Protein AF-A0AAD4AIC6-F1 (afdb_monomer_lite)

Sequence (116 aa):
MHFKKHIATTAAKQVLGRQLGDGAKLIVGHLNNNSVDKVIAKSASDHSTLVVIDDAMISVSLAAIGFEQTANLMLLIQEASSAAYNQSVLKLTTDSALITIQVMADFNRVVAIEKI

Organism: NCBI:txid43655

Foldseek 3Di:
DVLLVVLVVLVVCVVVVHDFDPPDKDWLDFAAPQQLCQQVVQDPNQWGRTETEDSVQSVQCCVAQNSVCSSCVSVQRHQFPDWDDDNFWIWTHGPFWIWIWGTDNPHIYGDDIHTD

Secondary structure (DSSP, 8-state):
-HHHHHHHHHHHHHHTTPPPPSS-EEEEEE--HHHHHHHHTTS-TT---EEEEEHHHHHHHHHHHHHHHHHTHHHHHHT-SEEEE-SSEEEEE-SSEEEEEE--SS-EEEEEEEE-

Structure (mmCIF, N/CA/C/O backbone):
data_AF-A0AAD4AIC6-F1
#
_entry.id   AF-A0AAD4AIC6-F1
#
loop_
_atom_site.group_PDB
_atom_site.id
_atom_site.type_symbol
_atom_site.label_atom_id
_atom_site.label_alt_id
_atom_site.label_comp_id
_atom_site.label_asym_id
_atom_site.label_entity_id
_atom_site.label_seq_id
_atom_site.pdbx_PDB_ins_code
_atom_site.Cartn_x
_atom_site.Cartn_y
_atom_site.Cartn_z
_atom_site.occupancy
_atom_site.B_iso_or_equiv
_atom_site.auth_seq_id
_atom_site.auth_comp_id
_atom_site.auth_asym_id
_atom_site.auth_atom_id
_atom_site.pdbx_PDB_model_num
ATOM 1 N N . MET A 1 1 ? -12.272 10.329 -1.543 1.00 58.34 1 MET A N 1
ATOM 2 C CA . MET A 1 1 ? -13.384 10.169 -0.571 1.00 58.34 1 MET A CA 1
ATOM 3 C C . MET A 1 1 ? -13.748 8.699 -0.290 1.00 58.34 1 MET A C 1
ATOM 5 O O . MET A 1 1 ? -14.064 8.389 0.851 1.00 58.34 1 MET A O 1
ATOM 9 N N . HIS A 1 2 ? -13.656 7.779 -1.267 1.00 78.81 2 HIS A N 1
ATOM 10 C CA . HIS A 1 2 ? -14.004 6.356 -1.075 1.00 78.81 2 HIS A CA 1
ATOM 11 C C . HIS A 1 2 ? -13.011 5.552 -0.213 1.00 78.81 2 HIS A C 1
ATOM 13 O O . HIS A 1 2 ? -13.451 4.791 0.642 1.00 78.81 2 HIS A O 1
ATOM 19 N N . PHE A 1 3 ? -11.697 5.771 -0.363 1.00 85.25 3 PHE A N 1
ATOM 20 C CA . PHE A 1 3 ? -10.673 5.019 0.380 1.00 85.25 3 PHE A CA 1
ATOM 21 C C . PHE A 1 3 ? -10.774 5.221 1.902 1.00 85.25 3 PHE A C 1
ATOM 23 O O . PHE A 1 3 ? -11.035 4.269 2.628 1.00 85.25 3 PHE A O 1
ATOM 30 N N . LYS A 1 4 ? -10.705 6.469 2.397 1.00 87.94 4 LYS A N 1
ATOM 31 C CA . LYS A 1 4 ? -10.820 6.779 3.840 1.00 87.94 4 LYS A CA 1
ATOM 32 C C . LYS A 1 4 ? -12.127 6.261 4.465 1.00 87.94 4 LYS A C 1
ATOM 34 O O . LYS A 1 4 ? -12.111 5.766 5.588 1.00 87.94 4 LYS A O 1
ATOM 39 N N . LYS A 1 5 ? -13.249 6.306 3.730 1.00 88.62 5 LYS A N 1
ATOM 40 C CA . LYS A 1 5 ? -14.530 5.716 4.167 1.00 88.62 5 LYS A CA 1
ATOM 41 C C . LYS A 1 5 ? -14.423 4.198 4.351 1.00 88.62 5 LYS A C 1
ATOM 43 O O . LYS A 1 5 ? -14.974 3.653 5.310 1.00 88.62 5 LYS A O 1
ATOM 48 N N . HIS A 1 6 ? -13.715 3.517 3.454 1.00 89.06 6 HIS A N 1
ATOM 49 C CA . HIS A 1 6 ? -13.485 2.079 3.554 1.00 89.06 6 HIS A CA 1
ATOM 50 C C . HIS A 1 6 ? -12.566 1.720 4.724 1.00 89.06 6 HIS A C 1
ATOM 52 O O . HIS A 1 6 ? -12.876 0.799 5.478 1.00 89.06 6 HIS A O 1
ATOM 58 N N . ILE A 1 7 ? -11.507 2.505 4.950 1.00 90.06 7 ILE A N 1
ATOM 59 C CA . ILE A 1 7 ? -10.639 2.354 6.128 1.00 90.06 7 ILE A CA 1
ATOM 60 C C . ILE A 1 7 ? -11.454 2.504 7.418 1.00 90.06 7 ILE A C 1
ATOM 62 O O . ILE A 1 7 ? -11.371 1.651 8.297 1.00 90.06 7 ILE A O 1
ATOM 66 N N . ALA A 1 8 ? -12.312 3.526 7.512 1.00 90.31 8 ALA A N 1
ATOM 67 C CA . ALA A 1 8 ? -13.184 3.726 8.673 1.00 90.31 8 ALA A CA 1
ATOM 68 C C . ALA A 1 8 ? -14.152 2.553 8.890 1.00 90.31 8 ALA A C 1
ATOM 70 O O . ALA A 1 8 ? -14.352 2.102 10.016 1.00 90.31 8 ALA A O 1
ATOM 71 N N . THR A 1 9 ? -14.714 2.016 7.806 1.00 89.50 9 THR A N 1
ATOM 72 C CA . THR A 1 9 ? -15.600 0.845 7.862 1.00 89.50 9 THR A CA 1
ATOM 73 C C . THR A 1 9 ? -14.851 -0.399 8.346 1.00 89.50 9 THR A C 1
ATOM 75 O O . THR A 1 9 ? -15.372 -1.149 9.170 1.00 89.50 9 THR A O 1
ATOM 78 N N . THR A 1 10 ? -13.626 -0.607 7.866 1.00 87.88 10 THR A N 1
ATOM 79 C CA . THR A 1 10 ? -12.764 -1.734 8.251 1.00 87.88 10 THR A CA 1
ATOM 80 C C . THR A 1 10 ? -12.358 -1.638 9.718 1.00 87.88 10 THR A C 1
ATOM 82 O O . THR A 1 10 ? -12.535 -2.600 10.463 1.00 87.88 10 THR A O 1
ATOM 85 N N . ALA A 1 11 ? -11.939 -0.453 10.170 1.00 88.00 11 ALA A N 1
ATOM 86 C CA . ALA A 1 11 ? -11.626 -0.191 11.572 1.00 88.00 11 ALA A CA 1
ATOM 87 C C . ALA A 1 11 ? -12.830 -0.471 12.487 1.00 88.00 11 ALA A C 1
ATOM 89 O O . ALA A 1 11 ? -12.699 -1.165 13.495 1.00 88.00 11 ALA A O 1
ATOM 90 N N . ALA A 1 12 ? -14.025 -0.005 12.108 1.00 88.50 12 ALA A N 1
ATOM 91 C CA . ALA A 1 12 ? -15.247 -0.270 12.864 1.00 88.50 12 ALA A CA 1
ATOM 92 C C . ALA A 1 12 ? -15.579 -1.771 12.925 1.00 88.50 12 ALA A C 1
ATOM 94 O O . ALA A 1 12 ? -15.922 -2.281 13.990 1.00 88.50 12 ALA A O 1
ATOM 95 N N . LYS A 1 13 ? -15.458 -2.500 11.807 1.00 87.69 13 LYS A N 1
ATOM 96 C CA . LYS A 1 13 ? -15.676 -3.957 11.782 1.00 87.69 13 LYS A CA 1
ATOM 97 C C . LYS A 1 13 ? -14.688 -4.695 12.686 1.00 87.69 13 LYS A C 1
ATOM 99 O O . LYS A 1 13 ? -15.121 -5.566 13.434 1.00 87.69 13 LYS A O 1
ATOM 104 N N . GLN A 1 14 ? -13.413 -4.312 12.655 1.00 85.06 14 GLN A N 1
ATOM 105 C CA . GLN A 1 14 ? -12.357 -4.906 13.475 1.00 85.06 14 GLN A CA 1
ATOM 106 C C . GLN A 1 14 ? -12.624 -4.720 14.975 1.00 85.06 14 GLN A C 1
ATOM 108 O O . GLN A 1 14 ? -12.561 -5.689 15.725 1.00 85.06 14 GLN A O 1
ATOM 113 N N . VAL A 1 15 ? -13.005 -3.512 15.406 1.00 85.31 15 VAL A N 1
ATOM 114 C CA . VAL A 1 15 ? -13.369 -3.236 16.812 1.00 85.31 15 VAL A CA 1
ATOM 115 C C . VAL A 1 15 ? -14.605 -4.029 17.246 1.00 85.31 15 VAL A C 1
ATOM 117 O O . VAL A 1 15 ? -14.684 -4.490 18.380 1.00 85.31 15 VAL A O 1
ATOM 120 N N . LEU A 1 16 ? -15.566 -4.218 16.341 1.00 88.88 16 LEU A N 1
ATOM 121 C CA . LEU A 1 16 ? -16.800 -4.960 16.609 1.00 88.88 16 LEU A CA 1
ATOM 122 C C . LEU A 1 16 ? -16.652 -6.485 16.449 1.00 88.88 16 LEU A C 1
ATOM 124 O O . LEU A 1 16 ? -17.661 -7.185 16.533 1.00 88.88 16 LEU A O 1
ATOM 128 N N . GLY A 1 17 ? -15.449 -7.002 16.164 1.00 83.56 17 GLY A N 1
ATOM 129 C CA . GLY A 1 17 ? -15.217 -8.432 15.920 1.00 83.56 17 GLY A CA 1
ATOM 130 C C . GLY A 1 17 ? -16.002 -8.991 14.726 1.00 83.56 17 GLY A C 1
ATOM 131 O O . GLY A 1 17 ? -16.333 -10.174 14.694 1.00 83.56 17 GLY A O 1
ATOM 132 N N . ARG A 1 18 ? -16.366 -8.137 13.762 1.00 83.00 18 ARG A N 1
ATOM 133 C CA . ARG A 1 18 ? -17.160 -8.520 12.588 1.00 83.00 18 ARG A CA 1
ATOM 134 C C . ARG A 1 18 ? -16.264 -9.024 11.469 1.00 83.00 18 ARG A C 1
ATOM 136 O O . ARG A 1 18 ? -15.139 -8.561 11.301 1.00 83.00 18 ARG A O 1
ATOM 143 N N . GLN A 1 19 ? -16.817 -9.913 10.649 1.00 75.75 19 GLN A N 1
ATOM 144 C CA . GLN A 1 19 ? -16.124 -10.447 9.485 1.00 75.75 19 GLN A CA 1
ATOM 145 C C . GLN A 1 19 ? -15.711 -9.316 8.529 1.00 75.75 19 GLN A C 1
ATOM 147 O O . GLN A 1 19 ? -16.520 -8.467 8.129 1.00 75.75 19 GLN A O 1
ATOM 152 N N . LEU A 1 20 ? -14.425 -9.304 8.190 1.00 74.06 20 LEU A N 1
ATOM 153 C CA . LEU A 1 20 ? -13.869 -8.459 7.141 1.00 74.06 20 LEU A CA 1
ATOM 154 C C . LEU A 1 20 ? -14.251 -9.055 5.784 1.00 74.06 20 LEU A C 1
ATOM 156 O O . LEU A 1 20 ? -14.414 -10.268 5.668 1.00 74.06 20 LEU A O 1
ATOM 160 N N . GLY A 1 21 ? -14.478 -8.204 4.782 1.00 66.06 21 GLY A N 1
ATOM 161 C CA . GLY A 1 21 ? -14.803 -8.706 3.450 1.00 66.06 21 GLY A CA 1
ATOM 162 C C . GLY A 1 21 ? -13.605 -9.475 2.909 1.00 66.06 21 GLY A C 1
ATOM 163 O O . GLY A 1 21 ? -12.491 -8.963 2.945 1.00 66.06 21 GLY A O 1
ATOM 164 N N . ASP A 1 22 ? -13.822 -10.696 2.431 1.00 58.72 22 ASP A N 1
ATOM 165 C CA . ASP A 1 22 ? -12.742 -11.474 1.837 1.00 58.72 22 ASP A CA 1
ATOM 166 C C . ASP A 1 22 ? -12.624 -11.091 0.354 1.00 58.72 22 ASP A C 1
ATOM 168 O O . ASP A 1 22 ? -13.575 -11.237 -0.416 1.00 58.72 22 ASP A O 1
ATOM 172 N N . GLY A 1 23 ? -11.484 -10.519 -0.038 1.00 63.75 23 GLY A N 1
ATOM 173 C CA . GLY A 1 23 ? -11.137 -10.308 -1.448 1.00 63.75 23 GLY A CA 1
ATOM 174 C C . GLY A 1 23 ? -11.419 -8.935 -2.075 1.00 63.75 23 GLY A C 1
ATOM 175 O O . GLY A 1 23 ? -11.162 -8.771 -3.269 1.00 63.75 23 GLY A O 1
ATOM 176 N N . ALA A 1 24 ? -11.887 -7.926 -1.332 1.00 72.19 24 ALA A N 1
ATOM 177 C CA . ALA A 1 24 ? -11.969 -6.568 -1.881 1.00 72.19 24 ALA A CA 1
ATOM 178 C C . ALA A 1 24 ? -10.558 -5.973 -2.061 1.00 72.19 24 ALA A C 1
ATOM 180 O O . ALA A 1 24 ? -9.857 -5.723 -1.081 1.00 72.19 24 ALA A O 1
ATOM 181 N N . LYS A 1 25 ? -10.150 -5.736 -3.316 1.00 83.69 25 LYS A N 1
ATOM 182 C CA . LYS A 1 25 ? -8.950 -4.954 -3.658 1.00 83.69 25 LYS A CA 1
ATOM 183 C C . LYS A 1 25 ? -9.332 -3.479 -3.726 1.00 83.69 25 LYS A C 1
ATOM 185 O O . LYS A 1 25 ? -10.160 -3.092 -4.554 1.00 83.69 25 LYS A O 1
ATOM 190 N N . LEU A 1 26 ? -8.718 -2.643 -2.900 1.00 90.56 26 LEU A N 1
ATOM 191 C CA . LEU A 1 26 ? -8.913 -1.197 -2.953 1.00 90.56 26 LEU A CA 1
ATOM 192 C C . LEU A 1 26 ? -7.730 -0.539 -3.623 1.00 90.56 26 LEU A C 1
ATOM 194 O O . LEU A 1 26 ? -6.583 -0.799 -3.269 1.00 90.56 26 LEU A O 1
ATOM 198 N N . ILE A 1 27 ? -8.025 0.373 -4.538 1.00 90.81 27 ILE A N 1
ATOM 199 C CA . ILE A 1 27 ? -7.009 1.225 -5.138 1.00 90.81 27 ILE A CA 1
ATOM 200 C C . ILE A 1 27 ? -6.502 2.188 -4.065 1.00 90.81 27 ILE A C 1
ATOM 202 O O . ILE A 1 27 ? -7.273 2.974 -3.508 1.00 90.81 27 ILE A O 1
ATOM 206 N N . VAL A 1 28 ? -5.201 2.110 -3.793 1.00 91.50 28 VAL A N 1
ATOM 207 C CA . VAL A 1 28 ? -4.488 3.048 -2.922 1.00 91.50 28 VAL A CA 1
ATOM 208 C C . VAL A 1 28 ? -4.049 4.260 -3.735 1.00 91.50 28 VAL A C 1
ATOM 210 O O . VAL A 1 28 ? -4.244 5.393 -3.311 1.00 91.50 28 VAL A O 1
ATOM 213 N N . GLY A 1 29 ? -3.480 4.023 -4.917 1.00 91.56 29 GLY A N 1
ATOM 214 C CA . GLY A 1 29 ? -2.942 5.063 -5.786 1.00 91.56 29 GLY A CA 1
ATOM 215 C C . GLY A 1 29 ? -1.950 4.483 -6.785 1.00 91.56 29 GLY A C 1
ATOM 216 O O . GLY A 1 29 ? -2.078 3.328 -7.182 1.00 91.56 29 GLY A O 1
ATOM 217 N N . HIS A 1 30 ? -0.955 5.277 -7.167 1.00 93.38 30 HIS A N 1
ATOM 218 C CA . HIS A 1 30 ? 0.144 4.845 -8.030 1.00 93.38 30 HIS A CA 1
ATOM 219 C C . HIS A 1 30 ? 1.466 4.814 -7.255 1.00 93.38 30 HIS A C 1
ATOM 221 O O . HIS A 1 30 ? 1.595 5.461 -6.214 1.00 93.38 30 HIS A O 1
ATOM 227 N N . LEU A 1 31 ? 2.453 4.082 -7.771 1.00 93.44 31 LEU A N 1
ATOM 228 C CA . LEU A 1 31 ? 3.854 4.228 -7.379 1.00 93.44 31 LEU A CA 1
ATOM 229 C C . LEU A 1 31 ? 4.363 5.638 -7.723 1.00 93.44 31 LEU A C 1
ATOM 231 O O . LEU A 1 31 ? 3.891 6.255 -8.678 1.00 93.44 31 LEU A O 1
ATOM 235 N N . ASN A 1 32 ? 5.335 6.146 -6.963 1.00 92.56 32 ASN A N 1
ATOM 236 C CA . ASN A 1 32 ? 6.045 7.371 -7.340 1.00 92.56 32 ASN A CA 1
ATOM 237 C C . ASN A 1 32 ? 7.088 7.105 -8.439 1.00 92.56 32 ASN A C 1
ATOM 239 O O . ASN A 1 32 ? 7.500 5.963 -8.654 1.00 92.56 32 ASN A O 1
ATOM 243 N N . ASN A 1 33 ? 7.549 8.163 -9.113 1.00 91.69 33 ASN A N 1
ATOM 244 C CA . ASN A 1 33 ? 8.456 8.046 -10.263 1.00 91.69 33 ASN A CA 1
ATOM 245 C C . ASN A 1 33 ? 9.743 7.277 -9.928 1.00 91.69 33 ASN A C 1
ATOM 247 O O . ASN A 1 33 ? 10.102 6.349 -10.639 1.00 91.69 33 ASN A O 1
ATOM 251 N N . ASN A 1 34 ? 10.377 7.578 -8.790 1.00 92.69 34 ASN A N 1
ATOM 252 C CA . ASN A 1 34 ? 11.590 6.882 -8.343 1.00 92.69 34 ASN A CA 1
ATOM 253 C C . ASN A 1 34 ? 11.369 5.365 -8.189 1.00 92.69 34 ASN A C 1
ATOM 255 O O . ASN A 1 34 ? 12.235 4.556 -8.516 1.00 92.69 34 ASN A O 1
ATOM 259 N N . SER A 1 35 ? 10.201 4.962 -7.693 1.00 93.56 35 SER A N 1
ATOM 260 C CA . SER A 1 35 ? 9.839 3.550 -7.577 1.00 93.56 35 SER A CA 1
ATOM 261 C C . SER A 1 35 ? 9.621 2.905 -8.940 1.00 93.56 35 SER A C 1
ATOM 263 O O . SER A 1 35 ? 10.109 1.799 -9.171 1.00 93.56 35 SER A O 1
ATOM 265 N N . VAL A 1 36 ? 8.925 3.601 -9.842 1.00 92.12 36 VAL A N 1
ATOM 266 C CA . VAL A 1 36 ? 8.683 3.145 -11.218 1.00 92.12 36 VAL A CA 1
ATOM 267 C C . VAL A 1 36 ? 10.005 2.941 -11.956 1.00 92.12 36 VAL A C 1
ATOM 269 O O . VAL A 1 36 ? 10.224 1.865 -12.510 1.00 92.12 36 VAL A O 1
ATOM 272 N N . ASP A 1 37 ? 10.926 3.901 -11.873 1.00 91.31 37 ASP A N 1
ATOM 273 C CA . ASP A 1 37 ? 12.242 3.821 -12.514 1.00 91.31 37 ASP A CA 1
ATOM 274 C C . ASP A 1 37 ? 13.031 2.598 -12.032 1.00 91.31 37 ASP A C 1
ATOM 276 O O . ASP A 1 37 ? 13.639 1.880 -12.828 1.00 91.31 37 ASP A O 1
ATOM 280 N N . LYS A 1 38 ? 12.983 2.299 -10.727 1.00 91.19 38 LYS A N 1
ATOM 281 C CA . LYS A 1 38 ? 13.652 1.116 -10.160 1.00 91.19 38 LYS A CA 1
ATOM 282 C C . LYS A 1 38 ? 13.038 -0.194 -10.628 1.00 91.19 38 LYS A C 1
ATOM 284 O O . LYS A 1 38 ? 13.778 -1.164 -10.805 1.00 91.19 38 LYS A O 1
ATOM 289 N N . VAL A 1 39 ? 11.717 -0.234 -10.796 1.00 90.38 39 VAL A N 1
ATOM 290 C CA . VAL A 1 39 ? 11.015 -1.406 -11.327 1.00 90.38 39 V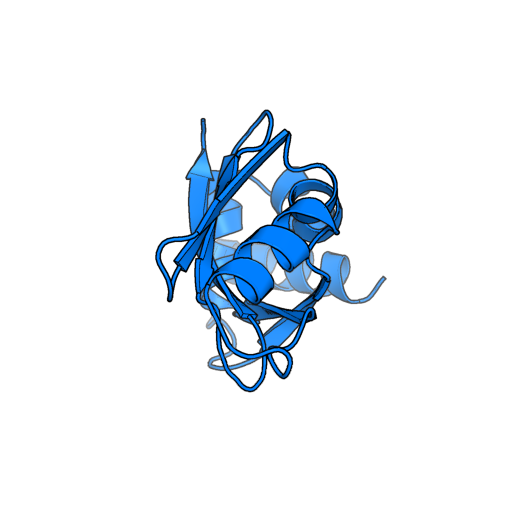AL A CA 1
ATOM 291 C C . VAL A 1 39 ? 11.398 -1.606 -12.791 1.00 90.38 39 VAL A C 1
ATOM 293 O O . VAL A 1 39 ? 11.946 -2.656 -13.128 1.00 90.38 39 VAL A O 1
ATOM 296 N N . ILE A 1 40 ? 11.236 -0.588 -13.639 1.00 89.56 40 ILE A N 1
ATOM 297 C CA . ILE A 1 40 ? 11.520 -0.671 -15.082 1.00 89.56 40 ILE A CA 1
ATOM 298 C C . ILE A 1 40 ? 13.004 -0.960 -15.358 1.00 89.56 40 ILE A C 1
ATOM 300 O O . ILE A 1 40 ? 13.325 -1.716 -16.268 1.00 89.56 40 ILE A O 1
ATOM 304 N N . ALA A 1 41 ? 13.932 -0.450 -14.543 1.00 87.38 41 ALA A N 1
ATOM 305 C CA . ALA A 1 41 ? 15.359 -0.747 -14.698 1.00 87.38 41 ALA A CA 1
ATOM 306 C C . ALA A 1 41 ? 15.715 -2.238 -14.513 1.00 87.38 41 ALA A C 1
ATOM 308 O O . ALA A 1 41 ? 16.809 -2.660 -14.889 1.00 87.38 41 ALA A O 1
ATOM 309 N N . LYS A 1 42 ? 14.834 -3.038 -13.896 1.00 84.94 42 LYS A N 1
ATOM 310 C CA . LYS A 1 42 ? 15.079 -4.454 -13.572 1.00 84.94 42 LYS A CA 1
ATOM 311 C C . LYS A 1 42 ? 13.990 -5.406 -14.076 1.00 84.94 42 LYS A C 1
ATOM 313 O O . LYS A 1 42 ? 14.075 -6.599 -13.792 1.00 84.94 42 LYS A O 1
ATOM 318 N N . SER A 1 43 ? 12.964 -4.902 -14.755 1.00 77.50 43 SER A N 1
ATOM 319 C CA . SER A 1 43 ? 11.821 -5.690 -15.229 1.00 77.50 43 SER A CA 1
ATOM 320 C C . SER A 1 43 ? 11.234 -5.103 -16.516 1.00 77.50 43 SER A C 1
ATOM 322 O O . SER A 1 43 ? 11.687 -4.060 -16.981 1.00 77.50 43 SER A O 1
ATOM 324 N N . ALA A 1 44 ? 10.290 -5.804 -17.145 1.00 69.12 44 ALA A N 1
ATOM 325 C CA . ALA A 1 44 ? 9.715 -5.374 -18.416 1.00 69.12 44 ALA A CA 1
ATOM 326 C C . ALA A 1 44 ? 8.899 -4.073 -18.265 1.00 69.12 44 ALA A C 1
ATOM 328 O O . ALA A 1 44 ? 8.387 -3.746 -17.197 1.00 69.12 44 ALA A O 1
ATOM 329 N N . SER A 1 45 ? 8.803 -3.292 -19.342 1.00 67.56 45 SER A N 1
ATOM 330 C CA . SER A 1 45 ? 8.172 -1.962 -19.331 1.00 67.56 45 SER A CA 1
ATOM 331 C C . SER A 1 45 ? 6.644 -1.986 -19.176 1.00 67.56 45 SER A C 1
ATOM 333 O O . SER A 1 45 ? 6.024 -0.928 -19.146 1.00 67.56 45 SER A O 1
ATOM 335 N N . ASP A 1 46 ? 6.033 -3.167 -19.119 1.00 72.50 46 ASP A N 1
ATOM 336 C CA . ASP A 1 46 ? 4.586 -3.395 -19.102 1.00 72.50 46 ASP A CA 1
ATOM 337 C C . ASP A 1 46 ? 3.992 -3.532 -17.690 1.00 72.50 46 ASP A C 1
ATOM 339 O O . ASP A 1 46 ? 2.784 -3.725 -17.546 1.00 72.50 46 ASP A O 1
ATOM 343 N N . HIS A 1 47 ? 4.801 -3.387 -16.636 1.00 80.81 47 HIS A N 1
ATOM 344 C CA . HIS A 1 47 ? 4.298 -3.424 -15.266 1.00 80.81 47 HIS A CA 1
ATOM 345 C C . HIS A 1 47 ? 3.374 -2.243 -14.944 1.00 80.81 47 HIS A C 1
ATOM 347 O O . HIS A 1 47 ? 3.671 -1.074 -15.199 1.00 80.81 47 HIS A O 1
ATOM 353 N N . SER A 1 48 ? 2.252 -2.564 -14.304 1.00 85.62 48 SER A N 1
ATOM 354 C CA . SER A 1 48 ? 1.302 -1.587 -13.783 1.00 85.62 48 SER A CA 1
ATOM 355 C C . SER A 1 48 ? 1.961 -0.661 -12.762 1.00 85.62 48 SER A C 1
ATOM 357 O O . SER A 1 48 ? 2.774 -1.093 -11.948 1.00 85.62 48 SER A O 1
ATOM 359 N N . THR A 1 49 ? 1.583 0.618 -12.751 1.00 90.56 49 THR A N 1
ATOM 360 C CA . THR A 1 49 ? 1.980 1.558 -11.687 1.00 90.56 49 THR A CA 1
ATOM 361 C C . THR A 1 49 ? 0.947 1.627 -10.567 1.00 90.56 49 THR A C 1
ATOM 363 O O . THR A 1 49 ? 1.235 2.190 -9.513 1.00 90.56 49 THR A O 1
ATOM 366 N N . LEU A 1 50 ? -0.247 1.058 -10.771 1.00 93.88 50 LEU A N 1
ATOM 367 C CA . LEU A 1 50 ? -1.320 1.044 -9.781 1.00 93.88 50 LEU A CA 1
ATOM 368 C C . LEU A 1 50 ? -0.939 0.172 -8.588 1.00 93.88 50 LEU A C 1
ATOM 370 O O . LEU A 1 50 ? -0.392 -0.921 -8.742 1.00 93.88 50 LEU A O 1
ATOM 374 N N . VAL A 1 51 ? -1.277 0.660 -7.399 1.00 95.50 51 VAL A N 1
ATOM 375 C CA . VAL A 1 51 ? -1.104 -0.036 -6.129 1.00 95.50 51 VAL A CA 1
ATOM 376 C C . VAL A 1 51 ? -2.467 -0.285 -5.501 1.00 95.50 51 VAL A C 1
ATOM 378 O O . VAL A 1 51 ? -3.280 0.635 -5.354 1.00 95.50 51 VAL A O 1
ATOM 381 N N . VAL A 1 52 ? -2.694 -1.529 -5.093 1.00 95.31 52 VAL A N 1
ATOM 382 C CA . VAL A 1 52 ? -3.885 -1.965 -4.370 1.00 95.31 52 VAL A CA 1
ATOM 383 C C . VAL A 1 52 ? -3.539 -2.504 -2.985 1.00 95.31 52 VAL A C 1
ATOM 385 O O . VAL A 1 52 ? -2.420 -2.952 -2.725 1.00 95.31 52 VAL A O 1
ATOM 388 N N . ILE A 1 53 ? -4.524 -2.474 -2.094 1.00 95.06 53 ILE A N 1
ATOM 389 C CA . ILE A 1 53 ? -4.467 -3.076 -0.763 1.00 95.06 53 ILE A CA 1
ATOM 390 C C . ILE A 1 53 ? -5.740 -3.882 -0.514 1.00 95.06 53 ILE A C 1
ATOM 392 O O . ILE A 1 53 ? -6.830 -3.468 -0.913 1.00 95.06 53 ILE A O 1
ATOM 396 N N . ASP A 1 54 ? -5.594 -5.022 0.148 1.00 92.00 54 ASP A N 1
ATOM 397 C CA . ASP A 1 54 ? -6.720 -5.876 0.522 1.00 92.00 54 ASP A CA 1
ATOM 398 C C . ASP A 1 54 ? -7.234 -5.528 1.923 1.00 92.00 54 ASP A C 1
ATOM 400 O O . ASP A 1 54 ? -6.466 -5.068 2.770 1.00 92.00 54 ASP A O 1
ATOM 404 N N . ASP A 1 55 ? -8.500 -5.833 2.210 1.00 88.94 55 ASP A N 1
ATOM 405 C CA . ASP A 1 55 ? -9.118 -5.617 3.532 1.00 88.94 55 ASP A CA 1
ATOM 406 C C . ASP A 1 55 ? -8.308 -6.228 4.689 1.00 88.94 55 ASP A C 1
ATOM 408 O O . ASP A 1 55 ? -8.113 -5.584 5.721 1.00 88.94 55 ASP A O 1
ATOM 412 N N . ALA A 1 56 ? -7.777 -7.442 4.510 1.00 89.56 56 ALA A N 1
ATOM 413 C CA . ALA A 1 56 ? -6.925 -8.081 5.514 1.00 89.56 56 ALA A CA 1
ATOM 414 C C . ALA A 1 56 ? -5.654 -7.258 5.792 1.00 89.56 56 ALA A C 1
ATOM 416 O O . ALA A 1 56 ? -5.289 -7.034 6.948 1.00 89.56 56 ALA A O 1
ATOM 417 N N . MET A 1 57 ? -5.016 -6.745 4.737 1.00 93.62 57 MET A N 1
ATOM 418 C CA . MET A 1 57 ? -3.833 -5.897 4.860 1.00 93.62 57 MET A CA 1
ATOM 419 C C . MET A 1 57 ? -4.192 -4.532 5.457 1.00 93.62 57 MET A C 1
ATOM 421 O O . MET A 1 57 ? -3.408 -4.005 6.233 1.00 93.62 57 MET A O 1
ATOM 425 N N . ILE A 1 58 ? -5.383 -3.975 5.199 1.00 93.38 58 ILE A N 1
ATOM 426 C CA . ILE A 1 58 ? -5.849 -2.759 5.889 1.00 93.38 58 ILE A CA 1
ATOM 427 C C . ILE A 1 58 ? -5.908 -2.977 7.395 1.00 93.38 58 ILE A C 1
ATOM 429 O O . ILE A 1 58 ? -5.438 -2.122 8.140 1.00 93.38 58 ILE A O 1
ATOM 433 N N . SER A 1 59 ? -6.465 -4.094 7.860 1.00 91.00 59 SER A N 1
ATOM 434 C CA . SER A 1 59 ? -6.533 -4.375 9.298 1.00 91.00 59 SER A CA 1
ATOM 435 C C . SER A 1 59 ? -5.158 -4.507 9.944 1.00 91.00 59 SER A C 1
ATOM 437 O O . SER A 1 59 ? -4.955 -4.028 11.061 1.00 91.00 59 SER A O 1
ATOM 439 N N . VAL A 1 60 ? -4.196 -5.092 9.232 1.00 93.31 60 VAL A N 1
ATOM 440 C CA . VAL A 1 60 ? -2.800 -5.130 9.682 1.00 93.31 60 VAL A CA 1
ATOM 441 C C . VAL A 1 60 ? -2.189 -3.725 9.686 1.00 93.31 60 VAL A C 1
ATOM 443 O O . VAL A 1 60 ? -1.576 -3.343 10.678 1.00 93.31 60 VAL A O 1
ATOM 446 N N . SER A 1 61 ? -2.407 -2.917 8.647 1.00 94.88 61 SER A N 1
ATOM 447 C CA . SER A 1 61 ? -1.943 -1.523 8.585 1.00 94.88 61 SER A CA 1
ATOM 448 C C . SER A 1 61 ? -2.515 -0.681 9.726 1.00 94.88 61 SER A C 1
ATOM 450 O O . SER A 1 61 ? -1.782 0.052 10.385 1.00 94.88 61 SER A O 1
ATOM 452 N N . LEU A 1 62 ? -3.807 -0.840 10.028 1.00 94.81 62 LEU A N 1
ATOM 453 C CA . LEU A 1 62 ? -4.462 -0.172 11.151 1.00 94.81 62 LEU A CA 1
ATOM 454 C C . LEU A 1 62 ? -3.791 -0.519 12.482 1.00 94.81 62 LEU A C 1
ATOM 456 O O . LEU A 1 62 ? -3.619 0.369 13.316 1.00 94.81 62 LEU A O 1
ATOM 460 N N . ALA A 1 63 ? -3.392 -1.778 12.669 1.00 93.75 63 ALA A N 1
ATOM 461 C CA . ALA A 1 63 ? -2.677 -2.217 13.862 1.00 93.75 63 ALA A CA 1
ATOM 462 C C . ALA A 1 63 ? -1.217 -1.727 13.898 1.00 93.75 63 ALA A C 1
ATOM 464 O O . ALA A 1 63 ? -0.715 -1.399 14.970 1.00 93.75 63 ALA A O 1
ATOM 465 N N . ALA A 1 64 ? -0.543 -1.657 12.746 1.00 95.44 64 ALA A N 1
ATOM 466 C CA . ALA A 1 64 ? 0.874 -1.308 12.656 1.00 95.44 64 ALA A CA 1
ATOM 467 C C . ALA A 1 64 ? 1.128 0.207 12.737 1.00 95.44 64 ALA A C 1
ATOM 469 O O . ALA A 1 64 ? 1.957 0.665 13.523 1.00 95.44 64 ALA A O 1
ATOM 470 N N . ILE A 1 65 ? 0.414 0.991 11.925 1.00 95.50 65 ILE A N 1
ATOM 471 C CA . ILE A 1 65 ? 0.680 2.424 11.707 1.00 95.50 65 ILE A CA 1
ATOM 472 C C . ILE A 1 65 ? -0.489 3.328 12.127 1.00 95.50 65 ILE A C 1
ATOM 474 O O . ILE A 1 65 ? -0.385 4.554 12.094 1.00 95.50 65 ILE A O 1
ATOM 478 N N . GLY A 1 66 ? -1.601 2.742 12.578 1.00 94.81 66 GLY A N 1
ATOM 479 C CA . GLY A 1 66 ? -2.769 3.480 13.050 1.00 94.81 66 GLY A CA 1
ATOM 480 C C . GLY A 1 66 ? -3.658 4.019 11.927 1.00 94.81 66 GLY A C 1
ATOM 481 O O . GLY A 1 66 ? -3.345 3.943 10.735 1.00 94.81 66 GLY A O 1
ATOM 482 N N . PHE A 1 67 ? -4.807 4.573 12.323 1.00 93.88 67 PHE A N 1
ATOM 483 C CA . PHE A 1 67 ? -5.856 5.004 11.396 1.00 93.88 67 PHE A CA 1
ATOM 484 C C . PHE A 1 67 ? -5.412 6.116 10.444 1.00 93.88 67 PHE A C 1
ATOM 486 O O . PHE A 1 67 ? -5.583 5.968 9.239 1.00 93.88 67 PHE A O 1
ATOM 493 N N . GLU A 1 68 ? -4.842 7.213 10.953 1.00 93.31 68 GLU A N 1
ATOM 494 C CA . GLU A 1 68 ? -4.509 8.363 10.101 1.00 93.31 68 GLU A CA 1
ATOM 495 C C . GLU A 1 68 ? -3.430 8.020 9.071 1.00 93.31 68 GLU A C 1
ATOM 497 O O . GLU A 1 68 ? -3.578 8.357 7.899 1.00 93.31 68 GLU A O 1
ATOM 502 N N . GLN A 1 69 ? -2.390 7.275 9.459 1.00 94.62 69 GLN A N 1
ATOM 503 C CA . GLN A 1 69 ? -1.359 6.857 8.506 1.00 94.62 69 GLN A CA 1
ATOM 504 C C . GLN A 1 69 ? -1.910 5.851 7.487 1.00 94.62 69 GLN A C 1
ATOM 506 O O . GLN A 1 69 ? -1.655 5.991 6.294 1.00 94.62 69 GLN A O 1
ATOM 511 N N . THR A 1 70 ? -2.746 4.898 7.917 1.00 95.25 70 THR A N 1
ATOM 512 C CA . THR A 1 70 ? -3.417 3.964 6.993 1.00 95.25 70 THR A CA 1
ATOM 513 C C . THR A 1 70 ? -4.343 4.700 6.019 1.00 95.25 70 THR A C 1
ATOM 515 O O . THR A 1 70 ? -4.370 4.393 4.829 1.00 95.25 70 THR A O 1
ATOM 518 N N . ALA A 1 71 ? -5.087 5.703 6.489 1.00 93.69 71 ALA A N 1
ATOM 519 C CA . ALA A 1 71 ? -5.952 6.527 5.648 1.00 93.69 71 ALA A CA 1
ATOM 520 C C . ALA A 1 71 ? -5.164 7.380 4.639 1.00 93.69 71 ALA A C 1
ATOM 522 O O . ALA A 1 71 ? -5.692 7.685 3.567 1.00 93.69 71 ALA A O 1
ATOM 523 N N . ASN A 1 72 ? -3.915 7.715 4.966 1.00 94.31 72 ASN A N 1
ATOM 524 C CA . ASN A 1 72 ? -2.992 8.487 4.136 1.00 94.31 72 ASN A CA 1
ATOM 525 C C . ASN A 1 72 ? -1.984 7.606 3.379 1.00 94.31 72 ASN A C 1
ATOM 527 O O . ASN A 1 72 ? -0.977 8.113 2.890 1.00 94.31 72 ASN A O 1
ATOM 531 N N . LEU A 1 73 ? -2.247 6.303 3.228 1.00 94.62 73 LEU A N 1
ATOM 532 C CA . LEU A 1 73 ? -1.306 5.367 2.603 1.00 94.62 73 LEU A CA 1
ATOM 533 C C . LEU A 1 73 ? -0.881 5.781 1.183 1.00 94.62 73 LEU A C 1
ATOM 535 O O . LEU A 1 73 ? 0.265 5.573 0.802 1.00 94.62 73 LEU A O 1
ATOM 539 N N . MET A 1 74 ? -1.773 6.419 0.418 1.00 94.38 74 MET A N 1
ATOM 540 C CA . MET A 1 74 ? -1.429 7.000 -0.885 1.00 94.38 74 MET A CA 1
ATOM 541 C C . MET A 1 74 ? -0.293 8.023 -0.775 1.00 94.38 74 MET A C 1
ATOM 543 O O . MET A 1 74 ? 0.653 7.962 -1.555 1.00 94.38 74 MET A O 1
ATOM 547 N N . LEU A 1 75 ? -0.391 8.949 0.183 1.00 94.31 75 LEU A N 1
ATOM 548 C CA . LEU A 1 75 ? 0.626 9.975 0.408 1.00 94.31 75 LEU A CA 1
ATOM 549 C C . LEU A 1 75 ? 1.935 9.329 0.851 1.00 94.31 75 LEU A C 1
ATOM 551 O O . LEU A 1 75 ? 2.967 9.621 0.267 1.00 94.3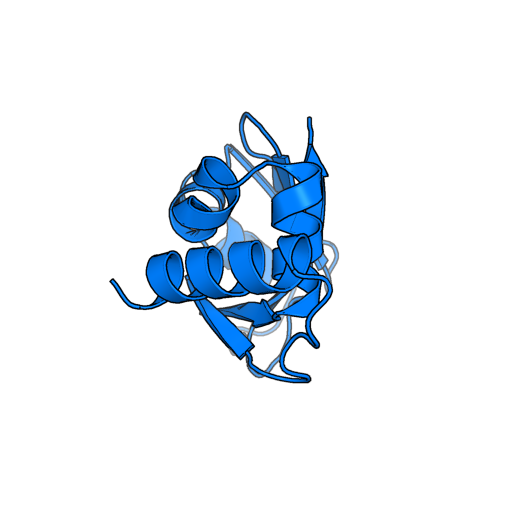1 75 LEU A O 1
ATOM 555 N N . LEU A 1 76 ? 1.881 8.361 1.769 1.00 94.62 76 LEU A N 1
ATOM 556 C CA . LEU A 1 76 ? 3.064 7.617 2.215 1.00 94.62 76 LEU A CA 1
ATOM 557 C C . LEU A 1 76 ? 3.806 6.928 1.059 1.00 94.62 76 LEU A C 1
ATOM 559 O O . LEU A 1 76 ? 5.031 6.964 1.002 1.00 94.62 76 LEU A O 1
ATOM 563 N N . ILE A 1 77 ? 3.078 6.316 0.121 1.00 94.62 77 ILE A N 1
ATOM 564 C CA . ILE A 1 77 ? 3.675 5.690 -1.069 1.00 94.62 77 ILE A CA 1
ATOM 565 C C . ILE A 1 77 ? 4.279 6.745 -2.003 1.00 94.62 77 ILE A C 1
ATOM 567 O O . ILE A 1 77 ? 5.344 6.520 -2.579 1.00 94.62 77 ILE A O 1
ATOM 571 N N . GLN A 1 78 ? 3.610 7.887 -2.167 1.00 93.62 78 GLN A N 1
ATOM 572 C CA . GLN A 1 78 ? 4.074 8.963 -3.042 1.00 93.62 78 GLN A CA 1
ATOM 573 C C . GLN A 1 78 ? 5.319 9.669 -2.487 1.00 93.62 78 GLN A C 1
ATOM 575 O O . GLN A 1 78 ? 6.266 9.924 -3.231 1.00 93.62 78 GLN A O 1
ATOM 580 N N . GLU A 1 79 ? 5.348 9.903 -1.179 1.00 93.12 79 GLU A N 1
ATOM 581 C CA . GLU A 1 79 ? 6.385 10.642 -0.452 1.00 93.12 79 GLU A CA 1
ATOM 582 C C . GLU A 1 79 ? 7.496 9.737 0.104 1.00 93.12 79 GLU A C 1
ATOM 584 O O . GLU A 1 79 ? 8.348 10.197 0.860 1.00 93.12 79 GLU A O 1
ATOM 589 N N . ALA A 1 80 ? 7.518 8.451 -0.268 1.00 93.69 80 ALA A N 1
ATOM 590 C CA . ALA A 1 80 ? 8.548 7.516 0.170 1.00 93.69 80 ALA A CA 1
ATOM 591 C C . ALA A 1 80 ? 9.961 8.061 -0.117 1.00 93.69 80 ALA A C 1
ATOM 593 O O . ALA A 1 80 ? 10.331 8.304 -1.271 1.00 93.69 80 ALA A O 1
ATOM 594 N N . SER A 1 81 ? 10.759 8.214 0.943 1.00 92.19 81 SER A N 1
ATOM 595 C CA . SER A 1 81 ? 12.099 8.809 0.906 1.00 92.19 81 SER A CA 1
ATOM 596 C C . SER A 1 81 ? 13.116 7.903 0.219 1.00 92.19 81 SER A C 1
ATOM 598 O O . SER A 1 81 ? 14.085 8.370 -0.383 1.00 92.19 81 SER A O 1
ATOM 600 N N . SER A 1 82 ? 12.889 6.589 0.258 1.00 94.06 82 SER A N 1
ATOM 601 C CA . SER A 1 82 ? 13.682 5.635 -0.504 1.00 94.06 82 SER A CA 1
ATOM 602 C C . SER A 1 82 ? 12.865 4.434 -0.962 1.00 94.06 82 SER A C 1
ATOM 604 O O . SER A 1 82 ? 11.834 4.083 -0.395 1.00 94.06 82 SER A O 1
ATOM 606 N N . ALA A 1 83 ? 13.360 3.806 -2.024 1.00 95.25 83 ALA A N 1
ATOM 607 C CA . ALA A 1 83 ? 12.768 2.632 -2.639 1.00 95.25 83 ALA A CA 1
ATOM 608 C C . ALA A 1 83 ? 13.860 1.590 -2.915 1.00 95.25 83 ALA A C 1
ATOM 610 O O . ALA A 1 83 ? 14.938 1.942 -3.397 1.00 95.25 83 ALA A O 1
ATOM 611 N N . ALA A 1 84 ? 13.607 0.313 -2.660 1.00 94.94 84 ALA A N 1
ATOM 612 C CA . ALA A 1 84 ? 14.518 -0.781 -2.987 1.00 94.94 84 ALA A CA 1
ATOM 613 C C . ALA A 1 84 ? 13.754 -1.901 -3.694 1.00 94.94 84 ALA A C 1
ATOM 615 O O . ALA A 1 84 ? 12.763 -2.395 -3.169 1.00 94.94 84 ALA A O 1
ATOM 616 N N . TYR A 1 85 ? 14.221 -2.306 -4.878 1.00 94.56 85 TYR A N 1
ATOM 617 C CA . TYR A 1 85 ? 13.566 -3.329 -5.693 1.00 94.56 85 TYR A CA 1
ATOM 618 C C . TYR A 1 85 ? 14.481 -4.528 -5.957 1.00 94.56 85 TYR A C 1
ATOM 620 O O . TYR A 1 85 ? 15.616 -4.361 -6.433 1.00 94.56 85 TYR A O 1
ATOM 628 N N . ASN A 1 86 ? 13.975 -5.733 -5.676 1.00 91.25 86 ASN A N 1
ATOM 629 C CA . ASN A 1 86 ? 14.686 -7.007 -5.837 1.00 91.25 86 ASN A CA 1
ATOM 630 C C . ASN A 1 86 ? 14.076 -7.933 -6.912 1.00 91.25 86 ASN A C 1
ATOM 632 O O . ASN A 1 86 ? 14.145 -9.144 -6.757 1.00 91.25 86 ASN A O 1
ATOM 636 N N . GLN A 1 87 ? 13.514 -7.374 -7.994 1.00 86.31 87 GLN A N 1
ATOM 637 C CA . GLN A 1 87 ? 12.887 -8.101 -9.124 1.00 86.31 87 GLN A CA 1
ATOM 638 C C . GLN A 1 87 ? 11.514 -8.727 -8.841 1.00 86.31 87 GLN A C 1
ATOM 640 O O . GLN A 1 87 ? 10.908 -9.320 -9.728 1.00 86.31 87 GLN A O 1
ATOM 645 N N . SER A 1 88 ? 10.993 -8.599 -7.626 1.00 90.38 88 SER A N 1
ATOM 646 C CA . SER A 1 88 ? 9.618 -9.016 -7.316 1.00 90.38 88 SER A CA 1
ATOM 647 C C . SER A 1 88 ? 8.988 -8.142 -6.247 1.00 90.38 88 SER A C 1
ATOM 649 O O . SER A 1 88 ? 7.796 -7.861 -6.293 1.00 90.38 88 SER A O 1
ATOM 651 N N . VAL A 1 89 ? 9.791 -7.665 -5.301 1.00 95.06 89 VAL A N 1
ATOM 652 C CA . VAL A 1 89 ? 9.319 -6.870 -4.177 1.00 95.06 89 VAL A CA 1
ATOM 653 C C . VAL A 1 89 ? 9.976 -5.503 -4.200 1.00 95.06 89 VAL A C 1
ATOM 655 O O . VAL A 1 89 ? 11.202 -5.373 -4.276 1.00 95.06 89 VAL A O 1
ATOM 658 N N . LEU A 1 90 ? 9.134 -4.484 -4.112 1.00 96.06 90 LEU A N 1
ATOM 659 C CA . LEU A 1 90 ? 9.494 -3.098 -3.905 1.00 96.06 90 LEU A CA 1
ATOM 660 C C . LEU A 1 90 ? 9.279 -2.758 -2.429 1.00 96.06 90 LEU A C 1
ATOM 662 O O . LEU A 1 90 ? 8.166 -2.831 -1.918 1.00 96.06 90 LEU A O 1
ATOM 666 N N . LYS A 1 91 ? 10.348 -2.378 -1.740 1.00 97.38 91 LYS A N 1
ATOM 667 C CA . LYS A 1 91 ? 10.293 -1.860 -0.373 1.00 97.38 91 LYS A CA 1
ATOM 668 C C . LYS A 1 91 ? 10.391 -0.346 -0.411 1.00 97.38 91 LYS A C 1
ATOM 670 O O . LYS A 1 91 ? 11.350 0.178 -0.974 1.00 97.38 91 LYS A O 1
ATOM 675 N N . LEU A 1 92 ? 9.412 0.326 0.175 1.00 96.94 92 LEU A N 1
ATOM 676 C CA . LEU A 1 92 ? 9.352 1.774 0.306 1.00 96.94 92 LEU A CA 1
ATOM 677 C C . LEU A 1 92 ? 9.575 2.150 1.761 1.00 96.94 92 LEU A C 1
ATOM 679 O O . LEU A 1 92 ? 8.848 1.685 2.637 1.00 96.94 92 LEU A O 1
ATOM 683 N N . THR A 1 93 ? 10.557 3.003 2.006 1.00 96.38 93 THR A N 1
ATOM 684 C CA . THR A 1 93 ? 10.788 3.581 3.328 1.00 96.38 93 THR A CA 1
ATOM 685 C C . THR A 1 93 ? 10.178 4.972 3.354 1.00 96.38 93 THR A C 1
ATOM 687 O O . THR A 1 93 ? 10.458 5.787 2.473 1.00 96.38 93 THR A O 1
ATOM 690 N N . THR A 1 94 ? 9.354 5.237 4.358 1.00 93.69 94 THR A N 1
ATOM 691 C CA . THR A 1 94 ? 8.817 6.563 4.681 1.00 93.69 94 THR A CA 1
ATOM 692 C C . THR A 1 94 ? 9.374 7.015 6.029 1.00 93.69 94 THR A C 1
ATOM 694 O O . THR A 1 94 ? 10.133 6.285 6.666 1.00 93.69 94 THR A O 1
ATOM 697 N N . ASP A 1 95 ? 8.983 8.198 6.496 1.00 89.88 95 ASP A N 1
ATOM 698 C CA . ASP A 1 95 ? 9.386 8.687 7.821 1.00 89.88 95 ASP A CA 1
ATOM 699 C C . ASP A 1 95 ? 8.789 7.871 8.980 1.00 89.88 95 ASP A C 1
ATOM 701 O O . ASP A 1 95 ? 9.257 7.971 10.111 1.00 89.88 95 ASP A O 1
ATOM 705 N N . SER A 1 96 ? 7.741 7.080 8.726 1.00 89.44 96 SER A N 1
ATOM 706 C CA . SER A 1 96 ? 6.986 6.384 9.776 1.00 89.44 96 SER A CA 1
ATOM 707 C C . SER A 1 96 ? 6.766 4.895 9.529 1.00 89.44 96 SER A C 1
ATOM 709 O O . SER A 1 96 ? 6.310 4.192 10.436 1.00 89.44 96 SER A O 1
ATOM 711 N N . ALA A 1 97 ? 7.047 4.402 8.321 1.00 95.69 97 ALA A N 1
ATOM 712 C CA . ALA A 1 97 ? 6.745 3.033 7.944 1.00 95.69 97 ALA A CA 1
ATOM 713 C C . ALA A 1 97 ? 7.680 2.473 6.866 1.00 95.69 97 ALA A C 1
ATOM 715 O O . ALA A 1 97 ? 8.126 3.173 5.955 1.00 95.69 97 ALA A O 1
ATOM 716 N N . LEU A 1 98 ? 7.888 1.161 6.930 1.00 97.50 98 LEU A N 1
ATOM 717 C CA . LEU A 1 98 ? 8.386 0.351 5.830 1.00 97.50 98 LEU A CA 1
ATOM 718 C C . LEU A 1 98 ? 7.190 -0.320 5.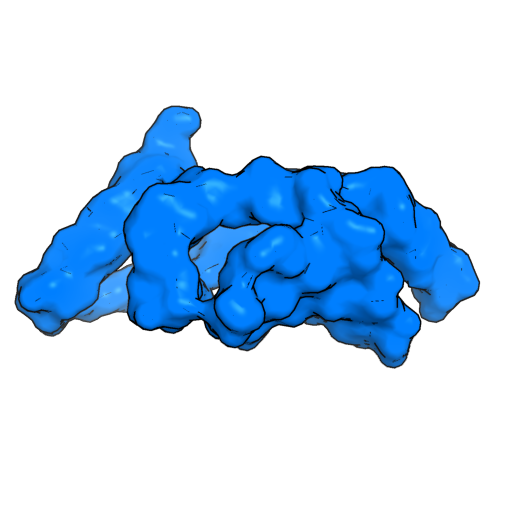147 1.00 97.50 98 LEU A C 1
ATOM 720 O O . LEU A 1 98 ? 6.508 -1.156 5.740 1.00 97.50 98 LEU A O 1
ATOM 724 N N . ILE A 1 99 ? 6.936 0.039 3.891 1.00 97.88 99 ILE A N 1
ATOM 725 C CA . ILE A 1 99 ? 5.840 -0.504 3.084 1.00 97.88 99 ILE A CA 1
ATOM 726 C C . ILE A 1 99 ? 6.428 -1.488 2.076 1.00 97.88 99 ILE A C 1
ATOM 728 O O . ILE A 1 99 ? 7.270 -1.132 1.252 1.00 97.88 99 ILE A O 1
ATOM 732 N N . THR A 1 100 ? 5.966 -2.733 2.117 1.00 97.94 100 THR A N 1
ATOM 733 C CA . THR A 1 100 ? 6.373 -3.774 1.172 1.00 97.94 100 THR A CA 1
ATOM 734 C C . THR A 1 100 ? 5.288 -3.965 0.124 1.00 97.94 100 THR A C 1
ATOM 736 O O . THR A 1 100 ? 4.145 -4.304 0.440 1.00 97.94 100 THR A O 1
ATOM 739 N N . ILE A 1 101 ? 5.665 -3.765 -1.134 1.00 97.25 101 ILE A N 1
ATOM 740 C CA . ILE A 1 101 ? 4.801 -3.872 -2.301 1.00 97.25 101 ILE A CA 1
ATOM 741 C C . ILE A 1 101 ? 5.293 -5.025 -3.173 1.00 97.25 101 ILE A C 1
ATOM 743 O O . ILE A 1 101 ? 6.420 -5.015 -3.666 1.00 97.25 101 ILE A O 1
ATOM 747 N N . GLN A 1 102 ? 4.437 -6.017 -3.389 1.00 95.88 102 GLN A N 1
ATOM 748 C CA . GLN A 1 102 ? 4.652 -7.039 -4.402 1.00 95.88 102 GLN A CA 1
ATOM 749 C C . GLN A 1 102 ? 4.365 -6.429 -5.776 1.00 95.88 102 GLN A C 1
ATOM 751 O O . GLN A 1 102 ? 3.256 -5.948 -6.021 1.00 95.88 102 GLN A O 1
ATOM 756 N N . VAL A 1 103 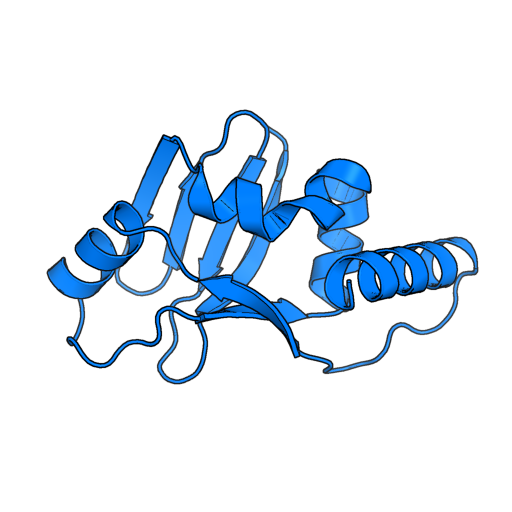? 5.354 -6.455 -6.665 1.00 93.25 103 VAL A N 1
ATOM 757 C CA . VAL A 1 103 ? 5.191 -6.048 -8.063 1.00 93.25 103 VAL A CA 1
ATOM 758 C C . VAL A 1 103 ? 4.553 -7.202 -8.826 1.00 93.25 103 VAL A C 1
ATOM 760 O O . VAL A 1 103 ? 4.975 -8.355 -8.688 1.00 93.25 103 VAL A O 1
ATOM 763 N N . MET A 1 104 ? 3.501 -6.903 -9.584 1.00 89.81 104 MET A N 1
ATOM 764 C CA . MET A 1 104 ? 2.722 -7.892 -10.335 1.00 89.81 104 MET A CA 1
ATOM 765 C C . MET A 1 104 ? 2.428 -7.387 -11.752 1.00 89.81 104 MET A C 1
ATOM 767 O O . MET A 1 104 ? 2.662 -6.223 -12.076 1.00 89.81 104 MET A O 1
ATOM 771 N N . ALA A 1 105 ? 1.933 -8.275 -12.616 1.00 84.31 105 ALA A N 1
ATOM 772 C CA . ALA A 1 105 ? 1.545 -7.915 -13.979 1.00 84.31 105 ALA A CA 1
ATOM 773 C C . ALA A 1 105 ? 0.240 -7.096 -14.022 1.00 84.31 105 ALA A C 1
ATOM 775 O O . ALA A 1 105 ? 0.100 -6.217 -14.864 1.00 84.31 105 ALA A O 1
ATOM 776 N N . ASP A 1 106 ? -0.707 -7.360 -13.113 1.00 87.69 106 ASP A N 1
ATOM 777 C CA . ASP A 1 106 ? -2.003 -6.676 -13.055 1.00 87.69 106 ASP A CA 1
ATOM 778 C C . ASP A 1 106 ? -1.938 -5.392 -12.212 1.00 87.69 106 ASP A C 1
ATOM 780 O O . ASP A 1 106 ? -2.066 -4.277 -12.722 1.00 87.69 106 ASP A O 1
ATOM 784 N N . PHE A 1 107 ? -1.724 -5.541 -10.908 1.00 90.75 107 PHE A N 1
ATOM 785 C CA . PHE A 1 107 ? -1.694 -4.453 -9.941 1.00 90.75 107 PHE A CA 1
ATOM 786 C C . PHE A 1 107 ? -0.651 -4.762 -8.883 1.00 90.75 107 PHE A C 1
ATOM 788 O O . PHE A 1 107 ? -0.640 -5.850 -8.307 1.00 90.75 107 PHE A O 1
ATOM 795 N N . ASN A 1 108 ? 0.178 -3.778 -8.557 1.00 94.00 108 ASN A N 1
ATOM 796 C CA . ASN A 1 108 ? 1.087 -3.924 -7.434 1.00 94.00 108 ASN A CA 1
ATOM 797 C C . ASN A 1 108 ? 0.279 -4.017 -6.143 1.00 94.00 108 ASN A C 1
ATOM 799 O O . ASN A 1 108 ? -0.724 -3.319 -5.982 1.00 94.00 108 ASN A O 1
ATOM 803 N N . ARG A 1 109 ? 0.710 -4.851 -5.204 1.00 95.62 109 ARG A N 1
ATOM 804 C CA . ARG A 1 109 ? -0.067 -5.138 -3.997 1.00 95.62 109 ARG A CA 1
ATOM 805 C C . ARG A 1 109 ? 0.729 -4.817 -2.752 1.00 95.62 109 ARG A C 1
ATOM 807 O O . ARG A 1 109 ? 1.854 -5.285 -2.608 1.00 95.62 109 ARG A O 1
ATOM 814 N N . VAL A 1 110 ? 0.145 -4.056 -1.834 1.00 97.00 110 VAL A N 1
ATOM 815 C CA . VAL A 1 110 ? 0.709 -3.906 -0.488 1.00 97.00 110 VAL A CA 1
ATOM 816 C C . VAL A 1 110 ? 0.567 -5.246 0.231 1.00 97.00 110 VAL A C 1
ATOM 818 O O . VAL A 1 110 ? -0.548 -5.741 0.386 1.00 97.00 110 VAL A O 1
ATOM 821 N N . VAL A 1 111 ? 1.694 -5.838 0.629 1.00 96.88 111 VAL A N 1
ATOM 822 C CA . VAL A 1 111 ? 1.752 -7.172 1.260 1.00 96.88 111 VAL A CA 1
ATOM 823 C C . VAL A 1 111 ? 2.312 -7.150 2.678 1.00 96.88 111 VAL A C 1
ATOM 825 O O . VAL A 1 111 ? 2.120 -8.112 3.416 1.00 96.88 111 VAL A O 1
ATOM 828 N N . ALA A 1 112 ? 2.977 -6.064 3.075 1.00 97.69 112 ALA A N 1
ATOM 829 C CA . ALA A 1 112 ? 3.327 -5.816 4.468 1.00 97.69 112 ALA A CA 1
ATOM 830 C C . ALA A 1 112 ? 3.472 -4.316 4.738 1.00 97.69 112 ALA A C 1
ATOM 832 O O . ALA A 1 112 ? 3.875 -3.555 3.853 1.00 97.69 112 ALA A O 1
ATOM 833 N N . ILE A 1 113 ? 3.176 -3.914 5.973 1.00 97.62 113 ILE A N 1
ATOM 834 C CA . ILE A 1 113 ? 3.493 -2.593 6.515 1.00 97.62 113 ILE A CA 1
ATOM 835 C C . ILE A 1 113 ? 4.049 -2.787 7.921 1.00 97.62 113 ILE A C 1
ATOM 837 O O . ILE A 1 113 ? 3.417 -3.430 8.758 1.00 97.62 113 ILE A O 1
ATOM 841 N N . GLU A 1 114 ? 5.211 -2.200 8.171 1.00 96.62 114 GLU A N 1
ATOM 842 C CA . GLU A 1 114 ? 5.888 -2.217 9.464 1.00 96.62 114 GLU A CA 1
ATOM 843 C C . GLU A 1 114 ? 6.131 -0.778 9.915 1.00 96.62 114 GLU A C 1
ATO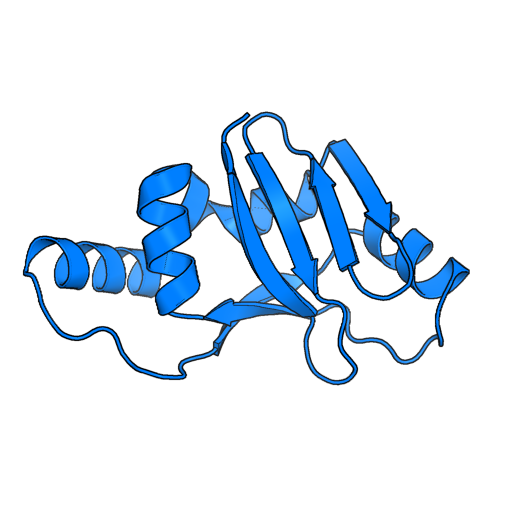M 845 O O . GLU A 1 114 ? 6.464 0.082 9.101 1.00 96.62 114 GLU A O 1
ATOM 850 N N . LYS A 1 115 ? 5.950 -0.504 11.208 1.00 95.75 115 LYS A N 1
ATOM 851 C CA . LYS A 1 115 ? 6.279 0.798 11.789 1.00 95.75 115 LYS A CA 1
ATOM 852 C C . LYS A 1 115 ? 7.794 0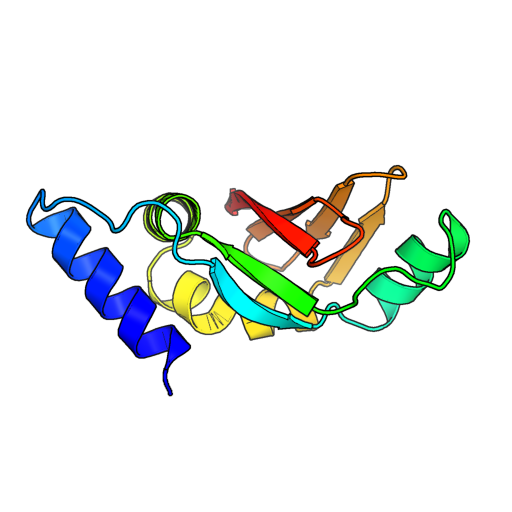.913 11.978 1.00 95.75 115 LYS A C 1
ATOM 854 O O . LYS A 1 115 ? 8.418 -0.059 12.401 1.00 95.75 115 LYS A O 1
ATOM 859 N N . ILE A 1 116 ? 8.345 2.092 11.686 1.00 92.25 116 ILE A N 1
ATOM 860 C CA . ILE A 1 116 ? 9.748 2.452 11.961 1.00 92.25 116 ILE A CA 1
ATOM 861 C C . ILE A 1 116 ? 9.860 3.108 13.340 1.00 92.25 116 ILE A C 1
ATOM 863 O O . ILE A 1 116 ? 8.932 3.867 13.716 1.00 92.25 116 ILE A O 1
#

Radius of gyration: 13.86 Å; chains: 1; bounding box: 32×22×36 Å

pLDDT: mean 89.8, std 8.05, range [58.34, 97.94]